Protein AF-A0A0C9UDJ9-F1 (afdb_monomer_lite)

Secondary structure (DSSP, 8-state):
-GGGEETTEESS--GGGTTTT----SPPGGGSS--HHHHHHH-SS--SEEEEEEEE-TTS-EEEEEEEE-----GGGTTTSSSPPTTTSTTTEEEEE-

pLDDT: mean 77.69, std 7.34, range [62.72, 90.06]

Sequence (98 aa):
CRPCISHNKFKKVPLYAYVNNCWLGSVPEELKDLSFLEELCIARARSTRCMIKLEKGPTGQFASKGNVCIFPQEPRSLESVLPPPLNILHDEIAIIFV

InterPro domains:
  IPR046700 Domain of unknown function DUF6570 [PF20209] (11-98)

Organism: Sphaerobolus stellatus (strain SS14) (NCBI:txid990650)

Structure (mmCIF, N/CA/C/O backbone):
data_AF-A0A0C9UDJ9-F1
#
_entry.id   AF-A0A0C9UDJ9-F1
#
loop_
_atom_site.group_PDB
_atom_site.id
_atom_site.type_symbol
_atom_site.label_atom_id
_atom_site.label_alt_id
_atom_site.label_comp_id
_atom_site.label_asym_id
_atom_site.label_entity_id
_atom_site.label_seq_id
_atom_site.pdbx_PDB_ins_code
_atom_site.Cartn_x
_atom_site.Cartn_y
_atom_site.Cartn_z
_atom_site.occupancy
_atom_site.B_iso_or_equiv
_atom_site.auth_seq_id
_atom_site.auth_comp_id
_atom_site.auth_asym_id
_atom_site.auth_atom_id
_atom_site.pdbx_PDB_model_num
ATOM 1 N N . CYS A 1 1 ? 15.268 12.571 3.559 1.00 65.06 1 CYS A N 1
ATOM 2 C CA . CYS A 1 1 ? 16.001 13.554 2.727 1.00 65.06 1 CYS A CA 1
ATOM 3 C C . CYS A 1 1 ? 15.305 14.917 2.819 1.00 65.06 1 CYS A C 1
ATOM 5 O O . CYS A 1 1 ? 14.294 15.093 2.154 1.00 65.06 1 CYS A O 1
ATOM 7 N N . ARG A 1 2 ? 15.801 15.877 3.620 1.00 77.19 2 ARG A N 1
ATOM 8 C CA . ARG A 1 2 ? 15.227 17.245 3.668 1.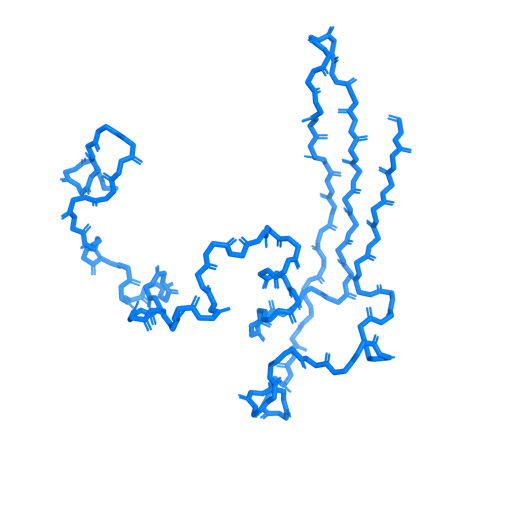00 77.19 2 ARG A CA 1
ATOM 9 C C . ARG A 1 2 ? 15.373 18.028 2.344 1.00 77.19 2 ARG A C 1
ATOM 11 O O . ARG A 1 2 ? 14.407 18.663 1.952 1.00 77.19 2 ARG A O 1
ATOM 18 N N . PRO A 1 3 ? 16.491 17.925 1.592 1.00 84.00 3 PRO A N 1
ATOM 19 C CA . PRO A 1 3 ? 16.645 18.644 0.318 1.00 84.00 3 PRO A CA 1
ATOM 20 C C . PRO A 1 3 ? 15.717 18.178 -0.814 1.00 84.00 3 PRO A C 1
ATOM 22 O O . PRO A 1 3 ? 15.542 18.886 -1.801 1.00 84.00 3 PRO A O 1
ATOM 25 N N . CYS A 1 4 ? 15.168 16.965 -0.717 1.00 83.31 4 CYS A N 1
ATOM 26 C CA . CYS A 1 4 ? 14.331 16.372 -1.761 1.00 83.31 4 CYS A CA 1
ATOM 27 C C . CYS A 1 4 ? 12.859 16.813 -1.662 1.00 83.31 4 CYS A C 1
ATOM 29 O O . CYS A 1 4 ? 12.100 16.597 -2.604 1.00 83.31 4 CYS A O 1
ATOM 31 N N . ILE A 1 5 ? 12.457 17.405 -0.532 1.00 86.50 5 ILE A N 1
ATOM 32 C CA . ILE A 1 5 ? 11.067 17.727 -0.195 1.00 86.50 5 ILE A CA 1
ATOM 33 C C . ILE A 1 5 ? 10.938 19.239 -0.008 1.00 86.50 5 ILE A C 1
ATOM 35 O O . ILE A 1 5 ? 11.789 19.881 0.601 1.00 86.50 5 ILE A O 1
ATOM 39 N N . SER A 1 6 ? 9.865 19.824 -0.525 1.00 90.06 6 SER A N 1
ATOM 40 C CA . SER A 1 6 ? 9.525 21.232 -0.331 1.00 90.06 6 SER A CA 1
ATOM 41 C C . SER A 1 6 ? 8.016 21.386 -0.377 1.00 90.06 6 SER A C 1
ATOM 43 O O . SER A 1 6 ? 7.386 20.827 -1.268 1.00 90.06 6 SER A O 1
ATOM 45 N N . HIS A 1 7 ? 7.439 22.130 0.570 1.00 86.94 7 HIS A N 1
ATOM 46 C CA . HIS A 1 7 ? 5.983 22.307 0.673 1.00 86.94 7 HIS A CA 1
ATOM 47 C C . HIS A 1 7 ? 5.218 20.967 0.643 1.00 86.94 7 HIS A C 1
ATOM 49 O O . HIS A 1 7 ? 4.232 20.829 -0.073 1.00 86.94 7 HIS A O 1
ATOM 55 N N . ASN A 1 8 ? 5.721 19.953 1.361 1.00 80.12 8 ASN A N 1
ATOM 56 C CA . ASN A 1 8 ? 5.184 18.583 1.372 1.00 80.12 8 ASN A CA 1
ATOM 57 C C . ASN A 1 8 ? 5.118 17.883 0.001 1.00 80.12 8 ASN A C 1
ATOM 59 O O . ASN A 1 8 ? 4.411 16.892 -0.149 1.00 80.12 8 ASN A O 1
ATOM 63 N N . LYS A 1 9 ? 5.883 18.349 -0.993 1.00 79.88 9 LYS A N 1
ATOM 64 C CA . LYS A 1 9 ? 6.016 17.703 -2.304 1.00 79.88 9 LYS A CA 1
ATOM 65 C C . LYS A 1 9 ? 7.463 17.319 -2.583 1.00 79.88 9 LYS A C 1
ATOM 67 O O . LYS A 1 9 ? 8.395 18.046 -2.223 1.00 79.88 9 LYS A O 1
ATOM 72 N N . PHE A 1 10 ? 7.660 16.182 -3.243 1.00 81.38 10 PHE A N 1
ATOM 73 C CA . PHE A 1 10 ? 8.973 15.792 -3.743 1.00 81.38 10 PHE A CA 1
ATOM 74 C C . PHE A 1 10 ? 9.344 16.671 -4.942 1.00 81.38 10 PHE A C 1
ATOM 76 O O . PHE A 1 10 ? 8.649 16.681 -5.951 1.00 81.38 10 PHE A O 1
ATOM 83 N N . LYS A 1 11 ? 10.448 17.417 -4.831 1.00 88.31 11 LYS A N 1
ATOM 84 C CA . LYS A 1 11 ? 11.016 18.204 -5.944 1.00 88.31 11 LYS A CA 1
ATOM 85 C C . LYS A 1 11 ? 11.803 17.335 -6.920 1.00 88.31 11 LYS A C 1
ATOM 87 O O . LYS A 1 11 ? 11.958 17.681 -8.083 1.00 88.31 11 LYS A O 1
ATOM 92 N N . LYS A 1 12 ? 12.368 16.246 -6.405 1.00 86.81 12 LYS A N 1
ATOM 93 C CA . LYS A 1 12 ? 13.133 15.252 -7.150 1.00 86.81 12 LYS A CA 1
ATOM 94 C C . LYS A 1 12 ? 13.026 13.907 -6.451 1.00 86.81 12 LYS A C 1
ATOM 96 O O . LYS A 1 12 ? 12.846 13.860 -5.230 1.00 86.81 12 LYS A O 1
ATOM 101 N N . VAL A 1 13 ? 13.203 12.836 -7.215 1.00 83.69 13 VAL A N 1
ATOM 102 C CA . VAL A 1 13 ? 13.295 11.477 -6.676 1.00 83.69 13 VAL A CA 1
ATOM 103 C C . VAL A 1 13 ? 14.502 11.405 -5.725 1.00 83.69 13 VAL A C 1
ATOM 105 O O . VAL A 1 13 ? 15.604 11.813 -6.108 1.00 83.69 13 VAL A O 1
ATOM 108 N N . PRO A 1 14 ? 14.332 10.953 -4.468 1.00 87.44 14 PRO A N 1
ATOM 109 C CA . PRO A 1 14 ? 15.453 10.774 -3.552 1.00 87.44 14 PRO A CA 1
ATOM 110 C C . PRO A 1 14 ? 16.485 9.789 -4.115 1.00 87.44 14 PRO A C 1
ATOM 112 O O . PRO A 1 14 ? 16.109 8.748 -4.642 1.00 87.44 14 PRO A O 1
ATOM 115 N N . LEU A 1 15 ? 17.782 10.077 -3.948 1.00 84.62 15 LEU A N 1
ATOM 116 C CA . LEU A 1 15 ? 18.873 9.254 -4.501 1.00 84.62 15 LEU A CA 1
ATOM 117 C C . LEU A 1 15 ? 18.734 7.763 -4.143 1.00 84.62 15 LEU A C 1
ATOM 119 O O . LEU A 1 15 ? 18.884 6.897 -4.996 1.00 84.62 15 LEU A O 1
ATOM 123 N N . TYR A 1 16 ? 18.390 7.473 -2.888 1.00 84.38 16 TYR A N 1
ATOM 124 C CA . TYR A 1 16 ? 18.254 6.104 -2.389 1.00 84.38 16 TYR A CA 1
ATOM 125 C C . TYR A 1 16 ? 16.884 5.467 -2.661 1.00 84.38 16 TYR A C 1
ATOM 127 O O . TYR A 1 16 ? 16.667 4.324 -2.274 1.00 84.38 16 TYR A O 1
ATOM 135 N N . ALA A 1 17 ? 15.949 6.168 -3.312 1.00 84.94 17 ALA A N 1
ATOM 136 C CA . ALA A 1 17 ? 14.633 5.601 -3.611 1.00 84.94 17 ALA A CA 1
ATOM 137 C C . ALA A 1 17 ? 14.733 4.409 -4.575 1.00 84.94 17 ALA A C 1
ATOM 139 O O . ALA A 1 17 ? 14.017 3.430 -4.392 1.00 84.94 17 ALA A O 1
ATOM 140 N N . TYR A 1 18 ? 15.665 4.461 -5.532 1.00 81.31 18 TYR A N 1
ATOM 141 C CA . TYR A 1 18 ? 15.932 3.366 -6.468 1.00 81.31 18 TYR A CA 1
ATOM 142 C C . TYR A 1 18 ? 16.432 2.105 -5.757 1.00 81.31 18 TYR A C 1
ATOM 144 O O . TYR A 1 18 ? 15.925 1.018 -5.999 1.00 81.31 18 TYR A O 1
ATOM 152 N N . VAL A 1 19 ? 17.395 2.255 -4.842 1.00 84.06 19 VAL A N 1
ATOM 153 C CA . VAL A 1 19 ? 18.011 1.123 -4.126 1.00 84.06 19 VAL A CA 1
ATOM 154 C C . VAL A 1 19 ? 17.041 0.497 -3.120 1.00 84.06 19 VAL A C 1
ATOM 156 O O . VAL A 1 19 ? 17.080 -0.706 -2.890 1.00 84.06 19 VAL A O 1
ATOM 159 N N . ASN A 1 20 ? 16.142 1.301 -2.547 1.00 82.62 20 ASN A N 1
ATOM 160 C CA . ASN A 1 20 ? 15.176 0.844 -1.548 1.00 82.62 20 ASN A CA 1
ATOM 161 C C . ASN A 1 20 ? 13.844 0.357 -2.145 1.00 82.62 20 ASN A C 1
ATOM 163 O O . ASN A 1 20 ? 12.903 0.130 -1.390 1.00 82.62 20 ASN A O 1
ATOM 167 N N . ASN A 1 21 ? 13.727 0.232 -3.473 1.00 74.44 21 ASN A N 1
ATOM 168 C CA . ASN A 1 21 ? 12.465 -0.085 -4.158 1.00 74.44 21 ASN A CA 1
ATOM 169 C C . ASN A 1 21 ? 11.308 0.872 -3.792 1.00 74.44 21 ASN A C 1
ATOM 171 O O . ASN A 1 21 ? 10.141 0.497 -3.829 1.00 74.44 21 ASN A O 1
ATOM 175 N N . CYS A 1 22 ? 11.621 2.123 -3.435 1.00 78.69 22 CYS A N 1
ATOM 176 C CA . CYS A 1 22 ? 10.633 3.156 -3.100 1.00 78.69 22 CYS A CA 1
ATOM 177 C C . CYS A 1 22 ? 10.258 4.034 -4.307 1.00 78.69 22 CYS A C 1
ATOM 179 O O . CYS A 1 22 ? 9.556 5.030 -4.146 1.00 78.69 22 CYS A O 1
ATOM 181 N N . TRP A 1 23 ? 10.770 3.725 -5.500 1.00 83.56 23 TRP A N 1
ATOM 182 C CA . TRP A 1 23 ? 10.448 4.420 -6.742 1.00 83.56 23 TRP A CA 1
ATOM 183 C C . TRP A 1 23 ? 9.921 3.420 -7.768 1.00 83.56 23 TRP A C 1
ATOM 185 O O . TRP A 1 23 ? 10.655 2.534 -8.197 1.00 83.56 23 TRP A O 1
ATOM 195 N N . LEU A 1 24 ? 8.653 3.578 -8.153 1.00 77.56 24 LEU A N 1
ATOM 196 C CA . LEU A 1 24 ? 7.958 2.689 -9.092 1.00 77.56 24 LEU A CA 1
ATOM 197 C C . LEU A 1 24 ? 8.160 3.092 -10.564 1.00 77.56 24 LEU A C 1
ATOM 199 O O . LEU A 1 24 ? 7.776 2.350 -11.461 1.00 77.56 24 LEU A O 1
ATOM 203 N N . GLY A 1 25 ? 8.775 4.251 -10.824 1.00 85.06 25 GLY A N 1
ATOM 204 C CA . GLY A 1 25 ? 8.886 4.809 -12.170 1.00 85.06 25 GLY A CA 1
ATOM 205 C C . GLY A 1 25 ? 7.628 5.566 -12.593 1.00 85.06 25 GLY A C 1
ATOM 206 O O . GLY A 1 25 ? 6.934 6.158 -11.768 1.00 85.06 25 GLY A O 1
ATOM 207 N N . SER A 1 26 ? 7.370 5.597 -13.900 1.00 85.00 26 SER A N 1
ATOM 208 C CA . SER A 1 26 ? 6.150 6.183 -14.454 1.00 85.00 26 SER A CA 1
ATOM 209 C C . SER A 1 26 ? 4.958 5.279 -14.153 1.00 85.00 26 SER A C 1
ATOM 211 O O . SER A 1 26 ? 4.905 4.151 -14.642 1.00 85.00 26 SER A O 1
ATOM 213 N N . VAL A 1 27 ? 4.007 5.785 -13.372 1.00 84.94 27 VAL A N 1
ATOM 214 C CA . VAL A 1 27 ? 2.750 5.090 -13.073 1.00 84.94 27 VAL A CA 1
ATOM 215 C C . VAL A 1 27 ? 1.744 5.364 -14.207 1.00 84.94 27 VAL A C 1
ATOM 217 O O . VAL A 1 27 ? 1.564 6.540 -14.545 1.00 84.94 27 VAL A O 1
ATOM 220 N N . PRO A 1 28 ? 1.119 4.329 -14.808 1.00 88.75 28 PRO A N 1
ATOM 221 C CA . PRO A 1 28 ? 0.053 4.480 -15.808 1.00 88.75 28 PRO A CA 1
ATOM 222 C C . PRO A 1 28 ? -1.110 5.326 -15.282 1.00 88.75 28 PRO A C 1
ATOM 224 O O . PRO A 1 28 ? -1.377 5.285 -14.084 1.00 88.75 28 PRO A 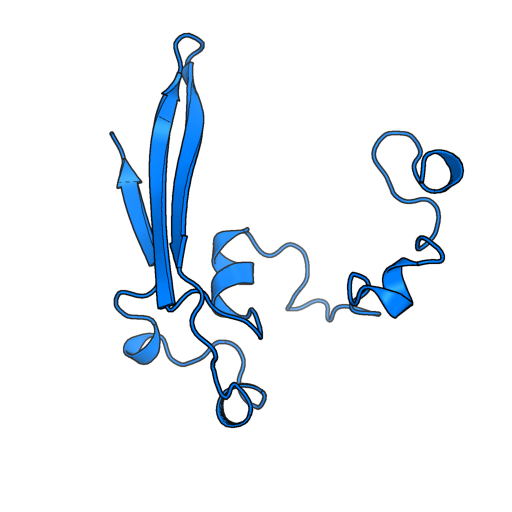O 1
ATOM 227 N N . GLU A 1 29 ? -1.811 6.067 -16.148 1.00 89.19 29 GLU A N 1
ATOM 228 C CA . GLU A 1 29 ? -2.931 6.931 -15.723 1.00 89.19 29 GLU A CA 1
ATOM 229 C C . GLU A 1 29 ? -4.021 6.144 -14.989 1.00 89.19 29 GLU A C 1
ATOM 231 O O . GLU A 1 29 ? -4.583 6.627 -14.014 1.00 89.19 29 GLU A O 1
ATOM 236 N N . GLU A 1 30 ? -4.265 4.905 -15.409 1.00 86.25 30 GLU A N 1
ATOM 237 C CA . GLU A 1 30 ? -5.252 3.996 -14.827 1.00 86.25 30 GLU A CA 1
ATOM 238 C C . GLU A 1 30 ? -4.912 3.582 -13.388 1.00 86.25 30 GLU A C 1
ATOM 240 O O . GLU A 1 30 ? -5.787 3.129 -12.655 1.00 86.25 30 GLU A O 1
ATOM 245 N N . LEU A 1 31 ? -3.644 3.717 -12.987 1.00 86.56 31 LEU A N 1
ATOM 246 C CA . LEU A 1 31 ? -3.137 3.365 -11.659 1.00 86.56 31 LEU A CA 1
ATOM 247 C C . LEU A 1 31 ? -2.746 4.599 -10.834 1.00 86.56 31 LEU A C 1
ATOM 249 O O . LEU A 1 31 ? -2.107 4.463 -9.789 1.00 86.56 31 LEU A O 1
ATOM 253 N N . LYS A 1 32 ? -3.082 5.808 -11.298 1.00 87.69 32 LYS A N 1
ATOM 254 C CA . LYS A 1 32 ? -2.878 7.032 -10.518 1.00 87.69 32 LYS A CA 1
ATOM 255 C C . LYS A 1 32 ? -4.025 7.258 -9.543 1.00 87.69 32 LYS A C 1
ATOM 257 O O . LYS A 1 32 ? -5.153 6.855 -9.790 1.00 87.69 32 LYS A O 1
ATOM 262 N N . ASP A 1 33 ? -3.704 7.942 -8.446 1.00 87.12 33 ASP A N 1
ATOM 263 C CA . ASP A 1 33 ? -4.665 8.404 -7.436 1.00 87.12 33 ASP A CA 1
ATOM 264 C C . ASP A 1 33 ? -5.545 7.297 -6.829 1.00 87.12 33 ASP A C 1
ATOM 266 O O . ASP A 1 33 ? -6.659 7.552 -6.371 1.00 87.12 33 ASP A O 1
ATOM 270 N N . LEU A 1 34 ? -5.020 6.070 -6.783 1.00 88.19 34 LEU A N 1
ATOM 271 C CA . LEU A 1 34 ? -5.660 4.957 -6.097 1.00 88.19 34 LEU A CA 1
ATOM 272 C C . LEU A 1 34 ? -5.786 5.266 -4.603 1.00 88.19 34 LEU A C 1
ATOM 274 O O . LEU A 1 34 ? -4.872 5.782 -3.956 1.00 88.19 34 LEU A O 1
ATOM 278 N N . SER A 1 35 ? -6.936 4.930 -4.033 1.00 87.56 35 SER A N 1
ATOM 279 C CA . SER A 1 35 ? -7.111 4.933 -2.590 1.00 87.56 35 SER A CA 1
ATOM 280 C C . SER A 1 35 ? -6.185 3.905 -1.946 1.00 87.56 35 SER A C 1
ATOM 282 O O . SER A 1 35 ? -5.809 2.900 -2.548 1.00 87.56 35 SER A O 1
ATOM 284 N N . PHE A 1 36 ? -5.885 4.106 -0.665 1.00 81.44 36 PHE A N 1
ATOM 285 C CA . PHE A 1 36 ? -5.088 3.159 0.115 1.00 81.44 36 PHE A CA 1
ATOM 286 C C . PHE A 1 36 ? -5.603 1.709 0.009 1.00 81.44 36 PHE A C 1
ATOM 288 O O . PHE A 1 36 ? -4.815 0.767 -0.008 1.00 81.44 36 PHE A O 1
ATOM 295 N N . LEU A 1 37 ? -6.924 1.518 -0.085 1.00 80.69 37 LEU A N 1
ATOM 296 C CA . LEU A 1 37 ? -7.514 0.189 -0.236 1.00 80.69 37 LEU A CA 1
ATOM 297 C C . LEU A 1 37 ? -7.281 -0.390 -1.636 1.00 80.69 37 LEU A C 1
ATOM 299 O O . LEU A 1 37 ? -6.954 -1.566 -1.758 1.00 80.69 37 LEU A O 1
ATOM 303 N N . GLU A 1 38 ? -7.412 0.421 -2.683 1.00 83.56 38 GLU A N 1
ATOM 304 C CA . GLU A 1 38 ? -7.143 -0.006 -4.059 1.00 83.56 38 GLU A CA 1
ATOM 305 C C . GLU A 1 38 ? -5.662 -0.345 -4.263 1.00 83.56 38 GLU A C 1
ATOM 307 O O . GLU A 1 38 ? -5.353 -1.370 -4.870 1.00 83.56 38 GLU A O 1
ATOM 312 N N . GLU A 1 39 ? -4.750 0.442 -3.680 1.00 83.75 39 GLU A N 1
ATOM 313 C CA . GLU A 1 39 ? -3.312 0.148 -3.672 1.00 83.75 39 GLU A CA 1
ATOM 314 C C . GLU A 1 39 ? -3.011 -1.211 -3.020 1.00 83.75 39 GLU A C 1
ATOM 316 O O . GLU A 1 39 ? -2.217 -1.985 -3.556 1.00 83.75 39 GLU A O 1
ATOM 321 N N . LEU A 1 40 ? -3.669 -1.543 -1.900 1.00 79.56 40 LEU A N 1
ATOM 322 C CA . LEU A 1 40 ? -3.521 -2.849 -1.245 1.00 79.56 40 LEU A CA 1
ATOM 323 C C . LEU A 1 40 ? -3.972 -4.013 -2.141 1.00 79.56 40 LEU A C 1
ATOM 325 O O . LEU A 1 40 ? -3.329 -5.064 -2.133 1.00 79.56 40 LEU A O 1
ATOM 329 N N . CYS A 1 41 ? -5.032 -3.830 -2.932 1.00 78.19 41 CYS A N 1
ATOM 330 C CA . CYS A 1 41 ? -5.557 -4.863 -3.831 1.00 78.19 41 CYS A CA 1
ATOM 331 C C . CYS A 1 41 ? -4.607 -5.187 -4.996 1.00 78.19 41 CYS A C 1
ATOM 333 O O . CYS A 1 41 ? -4.576 -6.326 -5.468 1.00 78.19 41 CYS A O 1
ATOM 335 N N . ILE A 1 42 ? -3.826 -4.206 -5.461 1.00 79.50 42 ILE A N 1
ATOM 336 C CA . ILE A 1 42 ? -2.879 -4.371 -6.577 1.00 79.50 42 ILE A CA 1
ATOM 337 C C . ILE A 1 42 ? -1.420 -4.528 -6.129 1.00 79.50 42 ILE A C 1
ATOM 339 O O . ILE A 1 42 ? -0.531 -4.720 -6.960 1.00 79.50 42 ILE A O 1
ATOM 343 N N . ALA A 1 43 ? -1.147 -4.433 -4.826 1.00 78.00 43 ALA A N 1
ATOM 344 C CA . ALA A 1 43 ? 0.201 -4.528 -4.294 1.00 78.00 43 ALA A CA 1
ATOM 345 C C . ALA A 1 43 ? 0.836 -5.885 -4.633 1.00 78.00 43 ALA A C 1
ATOM 347 O O . ALA A 1 43 ? 0.250 -6.948 -4.429 1.00 78.00 43 ALA A O 1
ATOM 348 N N . ARG A 1 44 ? 2.092 -5.859 -5.093 1.00 73.31 44 ARG A N 1
ATOM 349 C CA . ARG A 1 44 ? 2.861 -7.083 -5.379 1.00 73.31 44 ARG A CA 1
ATOM 350 C C . ARG A 1 44 ? 3.116 -7.917 -4.120 1.00 73.31 44 ARG A C 1
ATOM 352 O O . ARG A 1 44 ? 3.133 -9.141 -4.181 1.00 73.31 44 ARG A O 1
ATOM 359 N N . ALA A 1 45 ? 3.332 -7.252 -2.986 1.00 72.19 45 ALA A N 1
ATOM 360 C CA . ALA A 1 45 ? 3.441 -7.881 -1.677 1.00 72.19 45 ALA A CA 1
ATOM 361 C C . ALA A 1 45 ? 2.150 -7.614 -0.901 1.00 72.19 45 ALA A C 1
ATOM 363 O O . ALA A 1 45 ? 1.966 -6.521 -0.365 1.00 72.19 45 ALA A O 1
ATOM 364 N N . ARG A 1 46 ? 1.253 -8.604 -0.859 1.00 71.12 46 ARG A N 1
ATOM 365 C CA . ARG A 1 46 ? -0.018 -8.490 -0.140 1.00 71.12 46 ARG A CA 1
ATOM 366 C C . ARG A 1 46 ? 0.099 -9.019 1.280 1.00 71.12 46 ARG A C 1
ATOM 368 O O . ARG A 1 46 ? 0.762 -10.022 1.554 1.00 71.12 46 ARG A O 1
ATOM 375 N N . SER A 1 47 ? -0.582 -8.348 2.198 1.00 67.38 47 SER A N 1
ATOM 376 C CA . SER A 1 47 ? -0.862 -8.914 3.510 1.00 67.38 47 SER A CA 1
ATOM 377 C C . SER A 1 47 ? -1.883 -10.032 3.361 1.00 67.38 47 SER A C 1
ATOM 379 O O . SER A 1 47 ? -2.947 -9.813 2.798 1.00 67.38 47 SER A O 1
ATOM 381 N N . THR A 1 48 ? -1.603 -11.203 3.922 1.00 65.44 48 THR A N 1
ATOM 382 C CA . THR A 1 48 ? -2.594 -12.297 3.970 1.00 65.44 48 THR A CA 1
ATOM 383 C C . THR A 1 48 ? -3.854 -11.928 4.744 1.00 65.44 48 THR A C 1
ATOM 385 O O . THR A 1 48 ? -4.919 -12.466 4.472 1.00 65.44 48 THR A O 1
ATOM 388 N N . ARG A 1 49 ? -3.716 -11.044 5.739 1.00 68.38 49 ARG A N 1
ATOM 389 C CA . ARG A 1 49 ? -4.811 -10.471 6.518 1.00 68.38 49 ARG A CA 1
ATOM 390 C C . ARG A 1 49 ? -4.446 -9.037 6.876 1.00 68.38 49 ARG A C 1
ATOM 392 O O . ARG A 1 49 ? -3.445 -8.811 7.566 1.00 68.38 49 ARG A O 1
ATOM 399 N N . CYS A 1 50 ? -5.254 -8.090 6.413 1.00 72.25 50 CYS A N 1
ATOM 400 C CA . CYS A 1 50 ? -5.192 -6.688 6.810 1.00 72.25 50 CYS A CA 1
ATOM 401 C C . CYS A 1 50 ? -6.438 -6.353 7.630 1.00 72.25 50 CYS A C 1
ATOM 403 O O . CYS A 1 50 ? -7.537 -6.253 7.081 1.00 72.25 50 CYS A O 1
ATOM 405 N N . MET A 1 51 ? -6.279 -6.198 8.948 1.00 76.12 51 MET A N 1
ATOM 406 C CA . MET A 1 51 ? -7.384 -5.779 9.811 1.00 76.12 51 MET A CA 1
ATOM 407 C C . MET A 1 51 ? -7.172 -4.341 10.253 1.00 76.12 51 MET A C 1
ATOM 409 O O . MET A 1 51 ? -6.235 -4.045 11.001 1.00 76.12 51 MET A O 1
ATOM 413 N N . ILE A 1 52 ? -8.072 -3.464 9.813 1.00 80.06 52 ILE A N 1
ATOM 414 C CA . ILE A 1 52 ? -8.024 -2.038 10.119 1.00 80.06 52 ILE A CA 1
ATOM 415 C C . ILE A 1 52 ? -9.251 -1.685 10.949 1.00 80.06 52 ILE A C 1
ATOM 417 O O . ILE A 1 52 ? -10.391 -1.776 10.489 1.00 80.06 52 ILE A O 1
ATOM 421 N N . LYS A 1 53 ? -8.998 -1.266 12.188 1.00 81.31 53 LYS A N 1
ATOM 422 C CA . LYS A 1 53 ? -9.998 -0.672 13.065 1.00 81.31 53 LYS A CA 1
ATOM 423 C C . LYS A 1 53 ? -9.997 0.832 12.839 1.00 81.31 53 LYS A C 1
ATOM 425 O O . LYS A 1 53 ? -8.951 1.470 12.968 1.00 81.31 53 LYS A O 1
ATOM 430 N N . LEU A 1 54 ? -11.155 1.389 12.511 1.00 84.56 54 LEU A N 1
ATOM 431 C CA . LEU A 1 54 ? -11.349 2.833 12.438 1.00 84.56 54 LEU A CA 1
ATOM 432 C C . LEU A 1 54 ? -12.006 3.287 13.738 1.00 84.56 54 LEU A C 1
ATOM 434 O O . LEU A 1 54 ? -13.153 2.942 14.000 1.00 84.56 54 LEU A O 1
ATOM 438 N N . GLU A 1 55 ? -11.262 4.031 14.554 1.00 83.25 55 GLU A N 1
ATOM 439 C CA . GLU A 1 55 ? -11.739 4.565 15.831 1.00 83.25 55 GLU A CA 1
ATOM 440 C C . GLU A 1 55 ? -11.938 6.074 15.719 1.00 83.25 55 GLU A C 1
ATOM 442 O O . GLU A 1 55 ? -11.064 6.799 15.231 1.00 83.25 55 GLU A O 1
ATOM 447 N N . LYS A 1 56 ? -13.078 6.571 16.203 1.00 85.50 56 LYS A N 1
ATOM 448 C CA . LYS A 1 56 ? -13.318 8.011 16.299 1.00 85.50 56 LYS A CA 1
ATOM 449 C C . LYS A 1 56 ? -12.604 8.573 17.528 1.00 85.50 56 LYS A C 1
ATOM 451 O O . LYS A 1 56 ? -12.961 8.273 18.664 1.00 85.50 56 LYS A O 1
ATOM 456 N N . GLY A 1 57 ? -11.592 9.402 17.296 1.00 81.00 57 GLY A N 1
ATOM 457 C CA . GLY A 1 57 ? -10.856 10.083 18.353 1.00 81.00 57 GLY A CA 1
ATOM 458 C C . GLY A 1 57 ? -11.682 11.175 19.051 1.00 81.00 57 GLY A C 1
ATOM 459 O O . GLY A 1 57 ? -12.732 11.585 18.547 1.00 81.00 57 GLY A O 1
ATOM 460 N N . PRO A 1 58 ? -11.190 11.722 20.180 1.00 81.50 58 PRO A N 1
ATOM 461 C CA . PRO A 1 58 ? -11.899 12.739 20.970 1.00 81.50 58 PRO A CA 1
ATOM 462 C C . PRO A 1 58 ? -12.240 14.016 20.189 1.00 81.50 58 PRO A C 1
ATOM 464 O O . PRO A 1 58 ? -13.212 14.698 20.490 1.00 81.50 58 PRO A O 1
ATOM 467 N N . THR A 1 59 ? -11.446 14.334 19.164 1.00 87.00 59 THR A N 1
ATOM 468 C CA . THR A 1 59 ? -11.634 15.483 18.265 1.00 87.00 59 THR A CA 1
ATOM 469 C C . THR A 1 59 ? -12.619 15.204 17.126 1.00 87.00 59 THR A C 1
ATOM 471 O O . THR A 1 59 ? -12.837 16.059 16.272 1.00 87.00 59 THR A O 1
ATOM 474 N N . GLY A 1 60 ? -13.195 14.000 17.072 1.00 81.12 60 GLY A N 1
ATOM 475 C CA . GLY A 1 60 ? -14.081 13.550 16.004 1.00 81.12 60 GLY A CA 1
ATOM 476 C C . GLY A 1 60 ? -13.369 13.048 14.744 1.00 81.12 60 GLY A C 1
ATOM 477 O O . GLY A 1 60 ? -14.053 12.609 13.822 1.00 81.12 60 GLY A O 1
ATOM 478 N N . GLN A 1 61 ? -12.033 13.081 14.704 1.00 80.75 61 GLN A N 1
ATOM 479 C CA . GLN A 1 61 ? -11.234 12.526 13.607 1.00 80.75 61 GLN A CA 1
ATOM 480 C C . GLN A 1 61 ? -11.146 11.001 13.713 1.00 80.75 61 GLN A C 1
ATOM 482 O O . GLN A 1 61 ? -10.915 10.471 14.799 1.00 80.75 61 GLN A O 1
ATOM 487 N N . PHE A 1 62 ? -11.297 10.295 12.592 1.00 80.88 62 PHE A N 1
ATOM 488 C CA . PHE A 1 62 ? -11.079 8.851 12.543 1.00 80.88 62 PHE A CA 1
ATOM 489 C C . PHE A 1 62 ? -9.584 8.548 12.452 1.00 80.88 62 PHE A C 1
ATOM 491 O O . PHE A 1 62 ? -8.898 9.052 11.565 1.00 80.88 62 PHE A O 1
ATOM 498 N N . ALA A 1 63 ? -9.090 7.714 13.361 1.00 80.19 63 ALA A N 1
ATOM 499 C CA . ALA A 1 63 ? -7.748 7.161 13.310 1.00 80.19 63 ALA A CA 1
ATOM 500 C C . ALA A 1 63 ? -7.827 5.668 12.983 1.00 80.19 63 ALA A C 1
ATOM 502 O O . ALA A 1 63 ? -8.657 4.940 13.529 1.00 80.19 63 ALA A O 1
ATOM 503 N N . SER A 1 64 ? -6.950 5.207 12.094 1.00 80.12 64 SER A N 1
ATOM 504 C CA . SER A 1 64 ? -6.800 3.787 11.796 1.00 80.12 64 SER A CA 1
ATOM 505 C C . SER A 1 64 ? -5.796 3.145 12.750 1.00 80.12 64 SER A C 1
ATOM 507 O O . SER A 1 64 ? -4.648 3.588 12.832 1.00 80.12 64 SER A O 1
ATOM 509 N N . LYS A 1 65 ? -6.194 2.064 13.419 1.00 79.06 65 LYS A N 1
ATOM 510 C CA . LYS A 1 65 ? -5.307 1.195 14.198 1.00 79.06 65 LYS A CA 1
ATOM 511 C C . LYS A 1 65 ? -5.514 -0.245 13.750 1.00 79.06 65 LYS A C 1
ATOM 513 O O . LYS A 1 65 ? -6.645 -0.708 13.660 1.00 79.06 65 LYS A O 1
ATOM 518 N 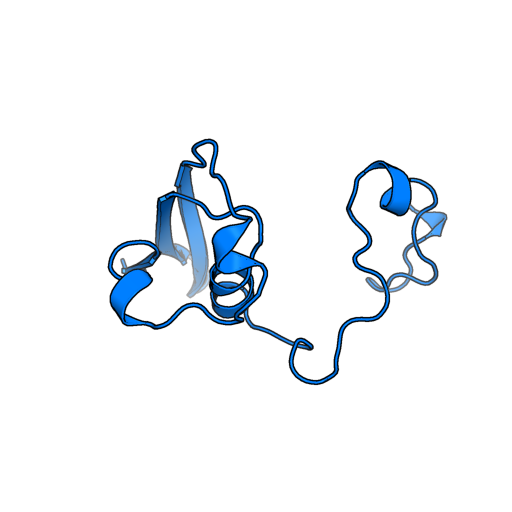N . GLY A 1 66 ? -4.443 -0.970 13.458 1.00 75.44 66 GLY A N 1
ATOM 519 C CA . GLY A 1 66 ? -4.571 -2.301 12.876 1.00 75.44 66 GLY A CA 1
ATOM 520 C C . GLY A 1 66 ? -3.323 -3.148 13.025 1.00 75.44 66 GLY A C 1
ATOM 521 O O . GLY A 1 66 ? -2.255 -2.638 13.357 1.00 75.44 66 GLY A O 1
ATOM 522 N N . ASN A 1 67 ? -3.489 -4.442 12.764 1.00 77.25 67 ASN A N 1
ATOM 523 C CA . ASN A 1 67 ? -2.398 -5.401 12.650 1.00 77.25 67 ASN A CA 1
ATOM 524 C C . ASN A 1 67 ? -2.353 -5.908 11.209 1.00 77.25 67 ASN A C 1
ATOM 526 O O . ASN A 1 67 ? -3.393 -6.199 10.614 1.00 77.25 67 ASN A O 1
ATOM 530 N N . VAL A 1 68 ? -1.142 -6.032 10.673 1.00 73.12 68 VAL A N 1
ATOM 531 C CA . VAL A 1 68 ? -0.900 -6.522 9.317 1.00 73.12 68 VAL A CA 1
ATOM 532 C C . VAL A 1 68 ? 0.025 -7.728 9.406 1.00 73.12 68 VAL A C 1
ATOM 534 O O . VAL A 1 68 ? 1.114 -7.635 9.972 1.00 73.12 68 VAL A O 1
ATOM 537 N N . CYS A 1 69 ? -0.402 -8.857 8.840 1.00 71.38 69 CYS A N 1
ATOM 538 C CA . CYS A 1 69 ? 0.420 -10.061 8.727 1.00 71.38 69 CYS A CA 1
ATOM 539 C C . CYS A 1 69 ? 0.768 -10.316 7.257 1.00 71.38 69 CYS A C 1
ATOM 541 O O . CYS A 1 69 ? -0.108 -10.597 6.431 1.00 71.38 69 CYS A O 1
ATOM 543 N N . ILE A 1 70 ? 2.059 -10.237 6.936 1.00 72.00 70 ILE A N 1
ATOM 544 C CA . ILE A 1 70 ? 2.594 -10.496 5.597 1.00 72.00 70 ILE A CA 1
ATOM 545 C C . ILE A 1 70 ? 3.329 -11.833 5.651 1.00 72.00 70 ILE A C 1
ATOM 547 O O . ILE A 1 70 ? 4.358 -11.945 6.315 1.00 72.00 70 ILE A O 1
ATOM 551 N N . PHE A 1 71 ? 2.795 -12.846 4.972 1.00 67.69 71 PHE A N 1
ATOM 552 C CA . PHE A 1 71 ? 3.520 -14.096 4.749 1.00 67.69 71 PHE A CA 1
ATOM 553 C C . PHE A 1 71 ? 4.260 -14.015 3.413 1.00 67.69 71 PHE A C 1
ATOM 555 O O . PHE A 1 71 ? 3.803 -13.300 2.516 1.00 67.69 71 PHE A O 1
ATOM 562 N N . PRO A 1 72 ? 5.378 -14.742 3.251 1.00 69.50 72 PRO A N 1
ATOM 563 C CA . PRO A 1 72 ? 6.019 -14.890 1.953 1.00 69.50 72 PRO A CA 1
ATOM 564 C C . PRO A 1 72 ? 5.006 -15.395 0.920 1.00 69.50 72 PRO A C 1
ATOM 566 O O . PRO A 1 72 ? 4.375 -16.430 1.127 1.00 69.50 72 PRO A O 1
ATOM 569 N N . GLN A 1 73 ? 4.838 -14.653 -0.173 1.00 67.75 73 GLN A N 1
ATOM 570 C CA . GLN A 1 73 ? 3.967 -15.027 -1.285 1.00 67.75 73 GLN A CA 1
ATOM 571 C C . GLN A 1 73 ? 4.787 -15.246 -2.558 1.00 67.75 73 GLN A C 1
ATOM 573 O O . GLN A 1 73 ? 5.873 -14.684 -2.710 1.00 67.75 73 GLN A O 1
ATOM 578 N N . GLU A 1 74 ? 4.247 -16.037 -3.487 1.00 71.19 74 GLU A N 1
ATOM 579 C CA . GLU A 1 74 ? 4.753 -16.177 -4.854 1.00 71.19 74 GLU A CA 1
ATOM 580 C C . GLU A 1 74 ? 3.837 -15.398 -5.816 1.00 71.19 74 GLU A C 1
ATOM 582 O O . GLU A 1 74 ? 2.942 -15.979 -6.427 1.00 71.19 74 GLU A O 1
ATOM 587 N N . PRO A 1 75 ? 4.015 -14.070 -5.965 1.00 66.19 75 PRO A N 1
ATOM 588 C CA . PRO A 1 75 ? 3.091 -13.232 -6.730 1.00 66.19 75 PRO A CA 1
ATOM 589 C C . PRO A 1 75 ? 3.194 -13.433 -8.247 1.00 66.19 75 PRO A C 1
ATOM 591 O O . PRO A 1 75 ? 2.443 -12.807 -8.984 1.00 66.19 75 PRO A O 1
ATOM 594 N N . ARG A 1 76 ? 4.092 -14.301 -8.735 1.00 70.56 76 ARG A N 1
ATOM 595 C CA . ARG A 1 76 ? 4.393 -14.486 -10.166 1.00 70.56 76 ARG A CA 1
ATOM 596 C C . ARG A 1 76 ? 3.149 -14.745 -11.023 1.00 70.56 76 ARG A C 1
ATOM 598 O O . ARG A 1 76 ? 3.075 -14.262 -12.145 1.00 70.56 76 ARG A O 1
ATOM 605 N N . SER A 1 77 ? 2.165 -15.477 -10.501 1.00 65.44 77 SER A N 1
ATOM 606 C CA . SER A 1 77 ? 0.897 -15.762 -11.192 1.00 65.44 77 SER A CA 1
ATOM 607 C C . SER A 1 77 ? -0.088 -14.586 -11.210 1.00 65.44 77 SER A C 1
ATOM 609 O O . SER A 1 77 ? -1.016 -14.584 -12.012 1.00 65.44 77 SER A O 1
ATOM 611 N N . LEU A 1 78 ? 0.109 -13.598 -10.335 1.00 62.84 78 LEU A N 1
ATOM 612 C CA . LEU A 1 78 ? -0.733 -12.411 -10.157 1.00 62.84 78 LEU A CA 1
ATOM 613 C C . LEU A 1 78 ? -0.108 -11.157 -10.790 1.00 62.84 78 LEU A C 1
ATOM 615 O O . LEU A 1 78 ? -0.761 -10.124 -10.869 1.00 62.84 78 LEU A O 1
ATOM 619 N N . GLU A 1 79 ? 1.139 -11.240 -11.263 1.00 64.31 79 GLU A N 1
ATOM 620 C CA . GLU A 1 79 ? 1.837 -10.145 -11.954 1.00 64.31 79 GLU A CA 1
ATOM 621 C C . GLU A 1 79 ? 1.231 -9.820 -13.330 1.00 64.31 79 GLU A C 1
ATOM 623 O O . GLU A 1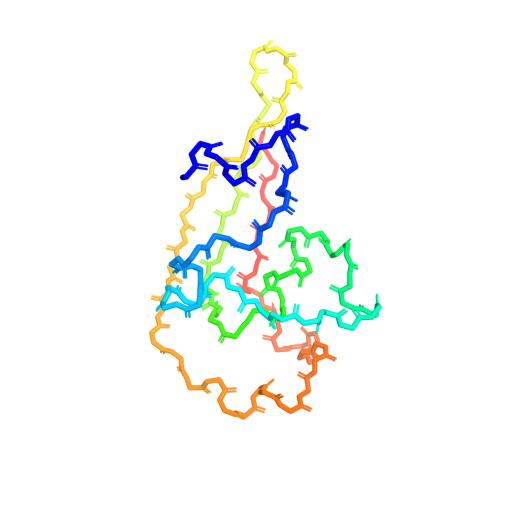 79 ? 1.457 -8.732 -13.853 1.00 64.31 79 GLU A O 1
ATOM 628 N N . SER A 1 80 ? 0.466 -10.742 -13.924 1.00 68.12 80 SER A N 1
ATOM 629 C CA . SER A 1 80 ? -0.076 -10.603 -15.281 1.00 68.12 80 SER A CA 1
ATOM 630 C C . SER A 1 80 ? -1.498 -10.038 -15.352 1.00 68.12 80 SER A C 1
ATOM 632 O O . SER A 1 80 ? -1.948 -9.709 -16.449 1.00 68.12 80 SER A O 1
ATOM 634 N N . VAL A 1 81 ? -2.212 -9.919 -14.224 1.00 69.50 81 VAL A N 1
ATOM 635 C CA . VAL A 1 81 ? -3.604 -9.439 -14.189 1.00 69.50 81 VAL A CA 1
ATOM 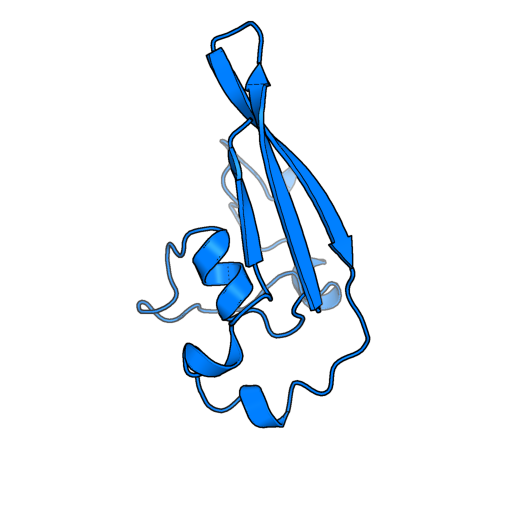636 C C . VAL A 1 81 ? -3.818 -8.534 -12.978 1.00 69.50 81 VAL A C 1
ATOM 638 O O . VAL A 1 81 ? -3.725 -8.980 -11.835 1.00 69.50 81 VAL A O 1
ATOM 641 N N . LEU A 1 82 ? -4.141 -7.265 -13.239 1.00 73.19 82 LEU A N 1
ATOM 642 C CA . LEU A 1 82 ? -4.501 -6.281 -12.221 1.00 73.19 82 LEU A CA 1
ATOM 643 C C . LEU A 1 82 ? -5.910 -5.724 -12.488 1.00 73.19 82 LEU A C 1
ATOM 645 O O . LEU A 1 82 ? -6.178 -5.313 -13.619 1.00 73.19 82 LEU A O 1
ATOM 649 N N . PRO A 1 83 ? -6.778 -5.636 -11.462 1.00 71.38 83 PRO A N 1
ATOM 650 C CA . PRO A 1 83 ? -6.699 -6.340 -10.178 1.00 71.38 83 PRO A CA 1
ATOM 651 C C . PRO A 1 83 ? -6.999 -7.850 -10.332 1.00 71.38 83 PRO A C 1
ATOM 653 O O . PRO A 1 83 ? -7.633 -8.256 -11.310 1.00 71.38 83 PRO A O 1
ATOM 656 N N . PRO A 1 84 ? -6.595 -8.700 -9.369 1.00 71.75 84 PRO A N 1
ATOM 657 C CA . PRO A 1 84 ? -7.075 -10.078 -9.294 1.00 71.75 84 PRO A CA 1
ATOM 658 C C . PRO A 1 84 ? -8.610 -10.111 -9.241 1.00 71.75 84 PRO A C 1
ATOM 660 O O . PRO A 1 84 ? -9.224 -9.189 -8.694 1.00 71.75 84 PRO A O 1
ATOM 663 N N . PRO A 1 85 ? -9.262 -11.157 -9.773 1.00 75.44 85 PRO A N 1
ATOM 664 C CA . PRO A 1 85 ? -10.712 -11.246 -9.715 1.00 75.44 85 PRO A CA 1
ATOM 665 C C . PRO A 1 85 ? -11.199 -11.256 -8.257 1.00 75.44 85 PRO A C 1
ATOM 667 O O . PRO A 1 85 ? -10.597 -11.873 -7.377 1.00 75.44 85 PRO A O 1
ATOM 670 N N . LEU A 1 86 ? -12.301 -10.541 -8.004 1.00 74.00 86 LEU A N 1
ATOM 671 C CA . LEU A 1 86 ? -12.791 -10.222 -6.655 1.00 74.00 86 LEU A CA 1
ATOM 672 C C . LEU A 1 86 ? -13.071 -11.463 -5.796 1.00 74.00 86 LEU A C 1
ATOM 674 O O . LEU A 1 86 ? -12.928 -11.420 -4.579 1.00 74.00 86 LEU A O 1
ATOM 678 N N . ASN A 1 87 ? -13.414 -12.582 -6.435 1.00 73.88 87 ASN A N 1
ATOM 679 C CA . ASN A 1 87 ? -13.639 -13.861 -5.769 1.00 73.88 87 ASN A CA 1
ATOM 680 C C . ASN A 1 87 ? -12.385 -14.440 -5.083 1.00 73.88 87 ASN A C 1
ATOM 682 O O . ASN A 1 87 ? -12.516 -15.301 -4.219 1.00 73.88 87 ASN A O 1
ATOM 686 N N . ILE A 1 88 ? -11.185 -13.989 -5.456 1.00 70.38 88 ILE A N 1
ATOM 687 C CA . ILE A 1 88 ? -9.916 -14.363 -4.814 1.00 70.38 88 ILE A CA 1
ATOM 688 C C . ILE A 1 88 ? -9.586 -13.412 -3.653 1.00 70.38 88 ILE A C 1
ATOM 690 O O . ILE A 1 88 ? -8.896 -13.808 -2.723 1.00 70.38 88 ILE A O 1
ATOM 694 N N . LEU A 1 89 ? -10.107 -12.180 -3.674 1.00 69.12 89 LEU A N 1
ATOM 695 C CA . LEU A 1 89 ? -9.845 -11.150 -2.660 1.00 69.12 89 LEU A CA 1
ATOM 696 C C . LEU A 1 89 ? -10.711 -11.291 -1.393 1.00 69.12 89 LEU A C 1
ATOM 698 O O . LEU A 1 89 ? -10.580 -10.487 -0.467 1.00 69.12 89 LEU A O 1
ATOM 702 N N . HIS A 1 90 ? -11.613 -12.278 -1.334 1.00 62.72 90 HIS A N 1
ATOM 703 C CA . HIS A 1 90 ? -12.437 -12.518 -0.149 1.00 62.72 90 HIS A CA 1
ATOM 704 C C . HIS A 1 90 ? -11.553 -12.779 1.087 1.00 62.72 90 HIS A C 1
ATOM 706 O O . HIS A 1 90 ? -10.594 -13.542 1.029 1.00 62.72 90 HIS A O 1
ATOM 712 N N . ASP A 1 91 ? -11.881 -12.113 2.198 1.00 64.75 91 ASP A N 1
ATOM 713 C CA . ASP A 1 91 ? -11.188 -12.156 3.497 1.00 64.75 91 ASP A CA 1
ATOM 714 C C . ASP A 1 91 ? -9.764 -11.555 3.569 1.00 64.75 91 ASP A C 1
ATOM 716 O O . ASP A 1 91 ? -9.162 -11.565 4.647 1.00 64.75 91 ASP A O 1
ATOM 720 N N . GLU A 1 92 ? -9.222 -10.967 2.491 1.00 67.56 92 GLU A N 1
ATOM 721 C CA . GLU A 1 92 ? -7.905 -10.298 2.550 1.00 67.56 92 GLU A CA 1
ATOM 722 C C . GLU A 1 92 ? -7.964 -8.954 3.312 1.00 67.56 92 GLU A C 1
ATOM 724 O O . GLU A 1 92 ? -7.017 -8.587 4.023 1.00 67.56 92 GLU A O 1
ATOM 729 N N . ILE A 1 93 ? -9.092 -8.233 3.211 1.00 70.44 93 ILE A N 1
ATOM 730 C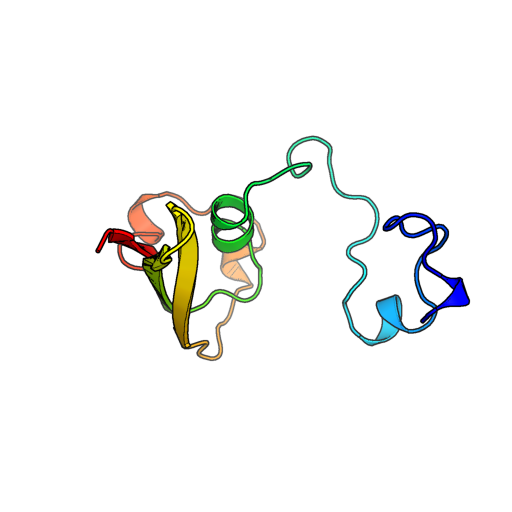 CA . ILE A 1 93 ? -9.307 -6.918 3.834 1.00 70.44 93 ILE A CA 1
ATOM 731 C C . ILE A 1 93 ? -10.602 -6.926 4.652 1.00 70.44 93 ILE A C 1
ATOM 733 O O . ILE A 1 93 ? -11.687 -7.151 4.118 1.00 70.44 93 ILE A O 1
ATOM 737 N N . ALA A 1 94 ? -10.494 -6.602 5.942 1.00 73.94 94 ALA A N 1
ATOM 738 C CA . ALA A 1 94 ? -11.638 -6.398 6.828 1.00 73.94 94 ALA A CA 1
ATOM 739 C C . ALA A 1 94 ? -11.595 -4.991 7.441 1.00 73.94 94 ALA A C 1
ATOM 741 O O . ALA A 1 94 ? -10.631 -4.625 8.122 1.00 73.94 94 ALA A O 1
ATOM 742 N N . ILE A 1 95 ? -12.660 -4.212 7.217 1.00 72.38 95 ILE A N 1
ATOM 743 C CA . ILE A 1 95 ? -12.846 -2.884 7.815 1.00 72.38 95 ILE A CA 1
ATOM 744 C C . ILE A 1 95 ? -13.858 -3.004 8.947 1.00 72.38 95 ILE A C 1
ATOM 746 O O . ILE A 1 95 ? -15.003 -3.397 8.727 1.00 72.38 95 ILE A O 1
ATOM 750 N N . ILE A 1 96 ? -13.437 -2.630 10.154 1.00 77.69 96 ILE A N 1
ATOM 751 C CA . ILE A 1 96 ? -14.295 -2.632 11.338 1.00 77.69 96 ILE A CA 1
ATOM 752 C C . ILE A 1 96 ? -14.456 -1.189 11.813 1.00 77.69 96 ILE A C 1
ATOM 754 O O . ILE A 1 96 ? -13.485 -0.548 12.227 1.00 77.69 96 ILE A O 1
ATOM 758 N N . PHE A 1 97 ? -15.690 -0.693 11.758 1.00 75.44 97 PHE A N 1
ATOM 759 C CA . PHE A 1 97 ? -16.077 0.573 12.373 1.00 75.44 97 PHE A CA 1
ATOM 760 C C . PHE A 1 97 ? -16.429 0.321 13.835 1.00 75.44 97 PHE A C 1
ATOM 762 O O . PHE A 1 97 ? -17.242 -0.562 14.121 1.00 75.44 97 PHE A O 1
ATOM 769 N N . VAL A 1 98 ? -15.800 1.068 14.745 1.00 66.75 98 VAL A N 1
ATOM 770 C CA . VAL A 1 98 ? -16.019 0.951 16.195 1.00 66.75 98 VAL A CA 1
ATOM 771 C C . VAL A 1 98 ? -16.344 2.300 16.805 1.00 66.75 98 VAL A C 1
ATOM 773 O O . VAL A 1 98 ? -15.683 3.296 16.431 1.00 66.75 98 VAL A O 1
#

Foldseek 3Di:
DVVQADPNDGPDDDPCCVVVVVDPDDDDPVRPPDDPVLCQQLPLFHFQAWEWEFDQDPVRDTDTDTDTHTDDDDCVVVPVDPRDPVVVCPRSYDYHYD

Radius of gyration: 16.66 Å; chains: 1; bounding box: 35×38×37 Å